Protein AF-A0A0F9AY80-F1 (afdb_monomer)

Structure (mmCIF, N/CA/C/O backbone):
data_AF-A0A0F9AY80-F1
#
_entry.id   AF-A0A0F9AY80-F1
#
loop_
_atom_site.group_PDB
_atom_site.id
_atom_site.type_symbol
_atom_site.label_atom_id
_atom_site.label_alt_id
_atom_site.label_comp_id
_atom_site.label_asym_id
_atom_site.label_entity_id
_atom_site.label_seq_id
_atom_site.pdbx_PDB_ins_code
_atom_site.Cartn_x
_atom_site.Cartn_y
_atom_site.Cartn_z
_atom_site.occupancy
_atom_site.B_iso_or_equiv
_atom_site.auth_seq_id
_atom_site.auth_comp_id
_atom_site.auth_asym_id
_atom_site.auth_atom_id
_atom_site.pdbx_PDB_model_num
ATOM 1 N N . MET A 1 1 ? 23.316 -5.274 -46.723 1.00 61.78 1 MET A N 1
ATOM 2 C CA . MET A 1 1 ? 22.881 -4.553 -45.507 1.00 61.78 1 MET A CA 1
ATOM 3 C C . MET A 1 1 ? 21.842 -5.408 -44.781 1.00 61.78 1 MET A C 1
ATOM 5 O O . MET A 1 1 ? 20.732 -5.497 -45.294 1.00 61.78 1 MET A O 1
ATOM 9 N N . PRO A 1 2 ? 22.156 -6.127 -43.687 1.00 55.88 2 PRO A N 1
ATOM 10 C CA . PRO A 1 2 ? 21.142 -6.922 -43.001 1.00 55.88 2 PRO A CA 1
ATOM 11 C C . PRO A 1 2 ? 20.379 -6.062 -41.979 1.00 55.88 2 PRO A C 1
ATOM 13 O O . PRO A 1 2 ? 20.914 -5.699 -40.939 1.00 55.88 2 PRO A O 1
ATOM 16 N N . ASN A 1 3 ? 19.115 -5.766 -42.289 1.00 78.50 3 ASN A N 1
ATOM 17 C CA . ASN A 1 3 ? 18.072 -5.402 -41.329 1.00 78.50 3 ASN A CA 1
ATOM 18 C C . ASN A 1 3 ? 17.054 -6.547 -41.325 1.00 78.50 3 ASN A C 1
ATOM 20 O O . ASN A 1 3 ? 16.371 -6.716 -42.335 1.00 78.50 3 ASN A O 1
ATOM 24 N N . ARG A 1 4 ? 16.980 -7.354 -40.257 1.00 67.56 4 ARG A N 1
ATOM 25 C CA . ARG A 1 4 ? 15.918 -8.355 -40.048 1.00 67.56 4 ARG A CA 1
ATOM 26 C C . ARG A 1 4 ? 15.699 -8.606 -38.557 1.00 67.56 4 ARG A C 1
ATOM 28 O O . ARG A 1 4 ? 16.497 -9.282 -37.924 1.00 67.56 4 ARG A O 1
ATOM 35 N N . LEU A 1 5 ? 14.585 -8.071 -38.057 1.00 70.62 5 LEU A N 1
ATOM 36 C CA . LEU A 1 5 ? 13.687 -8.742 -37.114 1.00 70.62 5 LEU A CA 1
ATOM 37 C C . LEU A 1 5 ? 14.399 -9.437 -35.945 1.00 70.62 5 LEU A C 1
ATOM 39 O O . LEU A 1 5 ? 14.483 -10.661 -35.893 1.00 70.62 5 LEU A O 1
ATOM 43 N N . GLN A 1 6 ? 14.866 -8.649 -34.978 1.00 67.75 6 GLN A N 1
ATOM 44 C CA . GLN A 1 6 ? 15.022 -9.188 -33.632 1.00 67.75 6 GLN A CA 1
ATOM 45 C C . GLN A 1 6 ? 13.603 -9.454 -33.109 1.00 67.75 6 GLN A C 1
ATOM 47 O O . GLN A 1 6 ? 12.815 -8.505 -33.044 1.00 67.75 6 GLN A O 1
ATOM 52 N 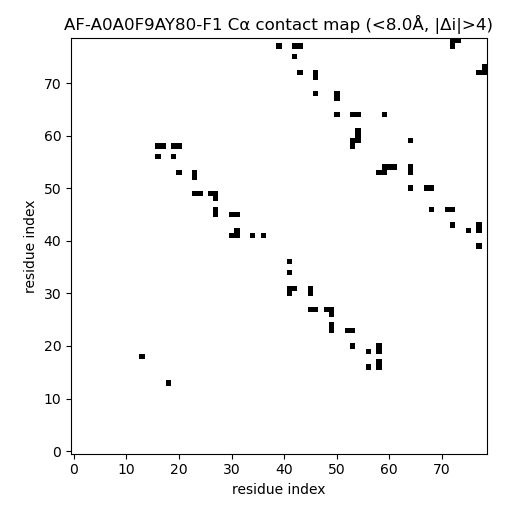N . PRO A 1 7 ? 13.222 -10.704 -32.786 1.00 64.31 7 PRO A N 1
ATOM 53 C CA . PRO A 1 7 ? 11.985 -10.926 -32.060 1.00 64.31 7 PRO A CA 1
ATOM 54 C C . PRO A 1 7 ? 12.120 -10.176 -30.736 1.00 64.31 7 PRO A C 1
ATOM 56 O O . PRO A 1 7 ? 13.119 -10.350 -30.036 1.00 64.31 7 PRO A O 1
ATOM 59 N N . ALA A 1 8 ? 11.154 -9.307 -30.427 1.00 64.31 8 ALA A N 1
ATOM 60 C CA . ALA A 1 8 ? 11.072 -8.660 -29.127 1.00 64.31 8 ALA A CA 1
ATOM 61 C C . ALA A 1 8 ? 11.151 -9.770 -28.077 1.00 64.31 8 ALA A C 1
ATOM 63 O O . ALA A 1 8 ? 10.251 -10.607 -27.984 1.00 64.31 8 ALA A O 1
ATOM 64 N N . LYS A 1 9 ? 12.285 -9.845 -27.372 1.00 60.03 9 LYS A N 1
ATOM 65 C CA . LYS A 1 9 ? 12.472 -10.781 -26.269 1.00 60.03 9 LYS A CA 1
ATOM 66 C C . LYS A 1 9 ? 11.271 -10.547 -25.357 1.00 60.03 9 LYS A C 1
ATOM 68 O O . LYS A 1 9 ? 11.084 -9.393 -24.975 1.00 60.03 9 LYS A O 1
ATOM 73 N N . PRO A 1 10 ? 10.435 -11.559 -25.063 1.00 63.91 10 PRO A N 1
ATOM 74 C CA . PRO A 1 10 ? 9.371 -11.384 -24.097 1.00 63.91 10 PRO A CA 1
ATOM 75 C C . PRO A 1 10 ? 10.080 -10.975 -22.816 1.00 63.91 10 PRO A C 1
ATOM 77 O O . PRO A 1 10 ? 10.801 -11.780 -22.221 1.00 63.91 10 PRO A O 1
ATOM 80 N N . GLU A 1 11 ? 10.003 -9.693 -22.470 1.00 63.88 11 GLU A N 1
ATOM 81 C CA . GLU A 1 11 ? 10.483 -9.229 -21.187 1.00 63.88 11 GLU A CA 1
ATOM 82 C C . GLU A 1 11 ? 9.629 -9.986 -20.193 1.00 63.88 11 GLU A C 1
ATOM 84 O O . GLU A 1 11 ? 8.412 -9.808 -20.137 1.00 63.88 11 GLU A O 1
ATOM 89 N N . ALA A 1 12 ? 10.246 -10.967 -19.537 1.00 62.25 12 ALA A N 1
ATOM 90 C CA . ALA A 1 12 ? 9.559 -11.799 -18.583 1.00 62.25 12 ALA A CA 1
ATOM 91 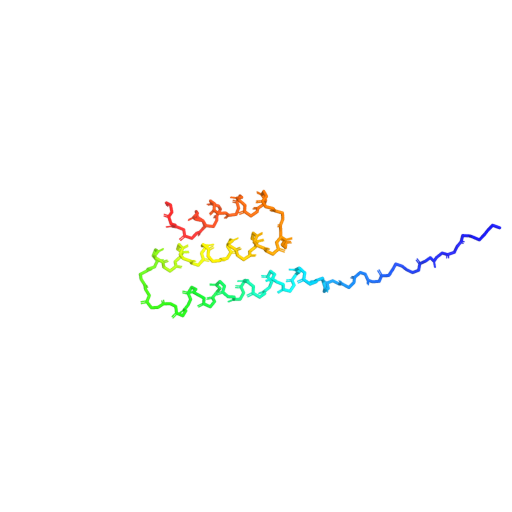C C . ALA A 1 12 ? 8.927 -10.843 -17.571 1.00 62.25 12 ALA A C 1
ATOM 93 O O . ALA A 1 12 ? 9.634 -10.206 -16.793 1.00 62.25 12 ALA A O 1
ATOM 94 N N . LEU A 1 13 ? 7.595 -10.735 -17.600 1.00 59.12 13 LEU A N 1
ATOM 95 C CA . LEU A 1 13 ? 6.809 -9.859 -16.721 1.00 59.12 13 LEU A CA 1
ATOM 96 C C . LEU A 1 13 ? 7.091 -10.148 -15.230 1.00 59.12 13 LEU A C 1
ATOM 98 O O . LEU A 1 13 ? 6.777 -9.364 -14.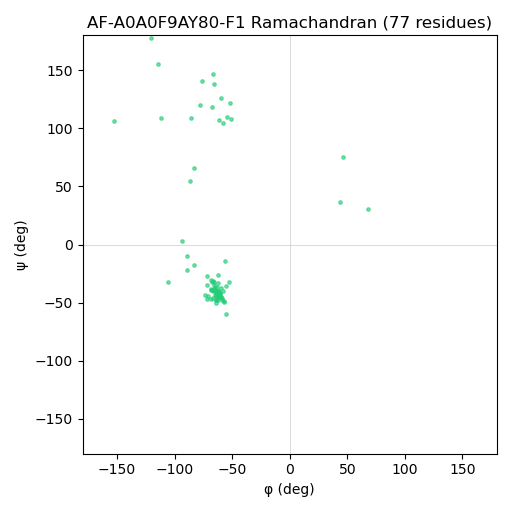340 1.00 59.12 13 LEU A O 1
ATOM 102 N N . PHE A 1 14 ? 7.738 -11.281 -14.966 1.00 61.06 14 PHE A N 1
ATOM 103 C CA . PHE A 1 14 ? 8.238 -11.751 -13.691 1.00 61.06 14 PHE A CA 1
ATOM 104 C C . PHE A 1 14 ? 9.619 -11.163 -13.348 1.00 61.06 14 PHE A C 1
ATOM 106 O O . PHE A 1 14 ? 10.625 -11.866 -13.250 1.00 61.06 14 PHE A O 1
ATOM 113 N N . ASN A 1 15 ? 9.681 -9.847 -13.140 1.00 76.06 15 ASN A N 1
ATOM 114 C CA . ASN A 1 15 ? 10.859 -9.230 -12.530 1.00 76.06 15 ASN A CA 1
ATOM 115 C C . ASN A 1 15 ? 10.857 -9.504 -11.014 1.00 76.06 15 ASN A C 1
ATOM 117 O O . ASN A 1 15 ? 9.815 -9.420 -10.362 1.00 76.06 15 ASN A O 1
ATOM 121 N N . ARG A 1 16 ? 12.028 -9.771 -10.420 1.00 79.50 16 ARG A N 1
ATOM 122 C CA . ARG A 1 16 ? 12.199 -10.041 -8.976 1.00 79.50 16 ARG A CA 1
ATOM 123 C C . ARG A 1 16 ? 11.572 -8.953 -8.097 1.00 79.50 16 ARG A C 1
ATOM 125 O O . ARG A 1 16 ? 11.055 -9.250 -7.028 1.00 79.50 16 ARG A O 1
ATOM 132 N N . LYS A 1 17 ? 11.567 -7.706 -8.575 1.00 83.62 17 LYS A N 1
ATOM 133 C CA . LYS A 1 17 ? 10.916 -6.570 -7.907 1.00 83.62 17 LYS A CA 1
ATOM 134 C C . LYS A 1 17 ? 9.396 -6.733 -7.802 1.00 83.62 17 LYS A C 1
ATOM 136 O O . LYS A 1 17 ? 8.842 -6.481 -6.741 1.00 83.62 17 LYS A O 1
ATOM 141 N N . HIS A 1 18 ? 8.728 -7.213 -8.853 1.00 84.25 18 HIS A N 1
ATOM 142 C CA . HIS A 1 18 ? 7.280 -7.451 -8.821 1.00 84.25 18 HIS A CA 1
ATOM 143 C C . HIS A 1 18 ? 6.905 -8.546 -7.822 1.00 84.25 18 HIS A C 1
ATOM 145 O O . HIS A 1 18 ? 5.905 -8.411 -7.126 1.00 84.25 18 HIS A O 1
ATOM 151 N N . LEU A 1 19 ? 7.736 -9.585 -7.696 1.00 87.81 19 LEU A N 1
ATOM 152 C CA . LEU A 1 19 ? 7.560 -10.625 -6.679 1.00 87.81 19 LEU A CA 1
ATOM 153 C C . LEU A 1 19 ? 7.657 -10.079 -5.252 1.00 87.81 19 LEU A C 1
ATOM 155 O O . LEU A 1 19 ? 6.876 -10.485 -4.397 1.00 87.81 19 LEU A O 1
ATOM 159 N N . ILE A 1 20 ? 8.587 -9.154 -5.003 1.00 90.56 20 ILE A N 1
ATOM 160 C CA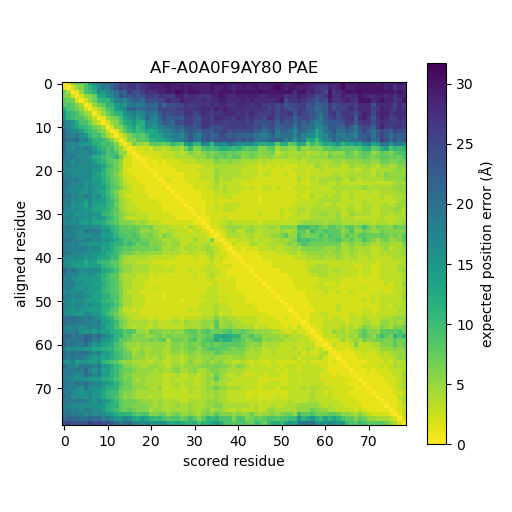 . ILE A 1 20 ? 8.722 -8.495 -3.699 1.00 90.56 20 ILE A CA 1
ATOM 161 C C . ILE A 1 20 ? 7.456 -7.698 -3.377 1.00 90.56 20 ILE A C 1
ATOM 163 O O . ILE A 1 20 ? 6.902 -7.871 -2.300 1.00 90.56 20 ILE A O 1
ATOM 167 N N . VAL A 1 21 ? 6.958 -6.894 -4.324 1.00 90.12 21 VAL A N 1
ATOM 168 C CA . VAL A 1 21 ? 5.729 -6.102 -4.129 1.00 90.12 21 VAL A CA 1
ATOM 169 C C . VAL A 1 21 ? 4.514 -7.001 -3.877 1.00 90.12 21 VAL A C 1
ATOM 171 O O . VAL A 1 21 ? 3.702 -6.706 -3.008 1.00 90.12 21 VAL A O 1
ATOM 174 N N . LEU A 1 22 ? 4.392 -8.116 -4.602 1.00 91.50 22 LEU A N 1
ATOM 175 C CA . LEU A 1 22 ? 3.316 -9.094 -4.399 1.00 91.50 22 LEU A CA 1
ATOM 176 C C . LEU A 1 22 ? 3.387 -9.762 -3.021 1.00 91.50 22 LEU A C 1
ATOM 178 O O . LEU A 1 22 ? 2.366 -9.894 -2.349 1.00 91.50 22 LEU A O 1
ATOM 182 N N . GLY A 1 23 ? 4.586 -10.171 -2.599 1.00 93.44 23 GLY A N 1
ATOM 183 C CA . GLY A 1 23 ? 4.804 -10.750 -1.275 1.00 93.44 23 GLY A CA 1
ATOM 184 C C . GLY A 1 23 ? 4.504 -9.758 -0.152 1.00 93.44 23 GLY A C 1
ATOM 185 O O . GLY A 1 23 ? 3.871 -10.124 0.834 1.00 93.44 23 GLY A O 1
ATOM 186 N N . ASP A 1 24 ? 4.892 -8.498 -0.331 1.00 93.50 24 ASP A N 1
ATOM 187 C CA . ASP A 1 24 ? 4.638 -7.422 0.625 1.00 93.50 24 ASP A CA 1
ATOM 188 C C . ASP A 1 24 ? 3.147 -7.056 0.711 1.00 93.50 24 ASP A C 1
ATOM 190 O O . ASP A 1 24 ? 2.599 -6.892 1.797 1.00 93.50 24 ASP A O 1
ATOM 194 N N . MET A 1 25 ? 2.436 -7.050 -0.421 1.00 92.50 25 MET A N 1
ATOM 195 C CA . MET A 1 25 ? 0.980 -6.868 -0.447 1.00 92.50 25 MET A CA 1
ATOM 196 C C . MET A 1 25 ? 0.241 -7.998 0.287 1.00 92.50 25 MET A C 1
ATOM 198 O O . MET A 1 25 ? -0.721 -7.740 1.014 1.00 92.50 25 MET A O 1
ATOM 202 N N . LEU A 1 26 ? 0.700 -9.246 0.139 1.00 95.19 26 LEU A N 1
ATOM 203 C CA . LEU A 1 26 ? 0.176 -10.377 0.910 1.00 95.19 26 LEU A CA 1
ATOM 204 C C . LEU A 1 26 ? 0.477 -10.236 2.404 1.00 95.19 26 LEU A C 1
ATOM 206 O O . LEU A 1 26 ? -0.409 -10.482 3.222 1.00 95.19 26 LEU A O 1
ATOM 210 N N . LEU A 1 27 ? 1.696 -9.826 2.764 1.00 93.81 27 LEU A N 1
ATOM 211 C CA . LEU A 1 27 ? 2.084 -9.595 4.154 1.00 93.81 27 LEU A CA 1
ATOM 212 C C . LEU A 1 27 ? 1.228 -8.497 4.794 1.00 93.81 27 LEU A C 1
ATOM 214 O O . LEU A 1 27 ? 0.733 -8.692 5.899 1.00 93.81 27 LEU A O 1
ATOM 218 N N . PHE A 1 28 ? 0.996 -7.390 4.088 1.00 93.19 28 PHE A N 1
ATOM 219 C CA . PHE A 1 28 ? 0.136 -6.296 4.536 1.00 93.19 28 PHE A CA 1
ATOM 220 C C . PHE A 1 28 ? -1.298 -6.769 4.814 1.00 93.19 28 PHE A C 1
ATOM 222 O O . PHE A 1 28 ? -1.841 -6.509 5.886 1.00 93.19 28 PHE A O 1
ATOM 229 N N . ALA A 1 29 ? -1.898 -7.530 3.892 1.00 92.94 29 ALA A N 1
ATOM 230 C CA . ALA A 1 29 ? -3.242 -8.082 4.076 1.00 92.94 29 ALA A CA 1
ATOM 231 C C . ALA A 1 29 ? -3.315 -9.084 5.242 1.00 92.94 29 ALA A C 1
ATOM 233 O O . ALA A 1 29 ? -4.258 -9.054 6.039 1.00 92.94 29 ALA A O 1
ATOM 234 N N . LEU A 1 30 ? -2.303 -9.949 5.376 1.00 94.31 30 LEU A N 1
ATOM 235 C CA . LEU A 1 30 ? -2.184 -10.851 6.520 1.00 94.31 30 LEU A CA 1
ATOM 236 C C . LEU A 1 30 ? -2.120 -10.057 7.818 1.00 94.31 30 LEU A C 1
ATOM 238 O O . LEU A 1 30 ? -2.844 -10.370 8.752 1.00 94.31 30 LEU A O 1
ATOM 242 N N . MET A 1 31 ? -1.314 -9.005 7.863 1.00 92.81 31 MET A N 1
ATOM 243 C CA . MET A 1 31 ? -1.113 -8.198 9.056 1.00 92.81 31 MET A CA 1
ATOM 244 C C . MET A 1 31 ? -2.382 -7.454 9.483 1.00 92.81 31 MET A C 1
ATOM 246 O O . MET A 1 31 ? -2.694 -7.449 10.670 1.00 92.81 31 MET A O 1
ATOM 250 N N . LEU A 1 32 ? -3.168 -6.944 8.530 1.00 90.38 32 LEU A N 1
ATOM 251 C CA . LEU A 1 32 ? -4.482 -6.353 8.803 1.00 90.38 32 LEU A CA 1
ATOM 252 C C . LEU A 1 32 ? -5.494 -7.351 9.393 1.00 90.38 32 LEU A C 1
ATOM 254 O O . LEU A 1 32 ? -6.409 -6.936 10.097 1.00 90.38 32 LEU A O 1
ATOM 258 N N . THR A 1 33 ? -5.343 -8.651 9.117 1.00 90.06 33 THR A N 1
ATOM 259 C CA . THR A 1 33 ? -6.338 -9.673 9.496 1.00 90.06 33 THR A CA 1
ATOM 260 C C . THR A 1 33 ? -5.901 -10.538 10.686 1.00 90.06 33 THR A C 1
ATOM 262 O O . THR A 1 33 ? -6.740 -10.993 11.458 1.00 90.06 33 THR A O 1
ATOM 265 N N . PHE A 1 34 ? -4.598 -10.795 10.842 1.00 91.25 34 PHE A N 1
ATOM 266 C CA . PHE A 1 34 ? -4.046 -11.691 11.867 1.00 91.25 34 PHE A CA 1
ATOM 267 C C . PHE A 1 34 ? -3.723 -10.995 13.191 1.00 91.25 34 PHE A C 1
ATOM 269 O O . PHE A 1 34 ? -3.602 -11.686 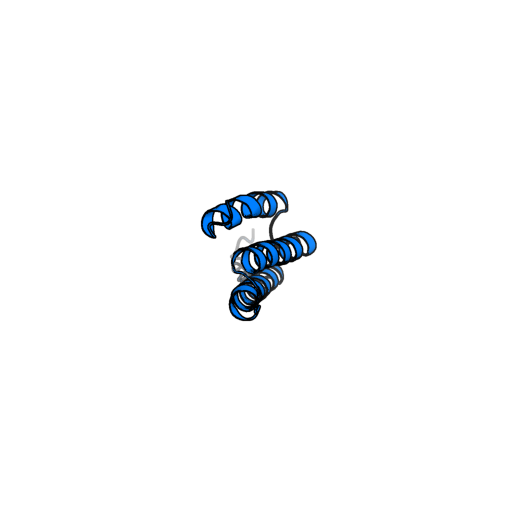14.202 1.00 91.25 34 PHE A O 1
ATOM 276 N N . LEU A 1 35 ? -3.527 -9.672 13.211 1.00 86.69 35 LEU A N 1
ATOM 277 C CA . LEU A 1 35 ? -3.123 -8.967 14.429 1.00 86.69 35 LEU A CA 1
ATOM 278 C C . LEU A 1 35 ? -4.310 -8.762 15.392 1.00 86.69 35 LEU A C 1
ATOM 280 O O . LEU A 1 35 ? -5.249 -8.047 15.046 1.00 86.69 35 LEU A O 1
ATOM 284 N N . PRO A 1 36 ? -4.259 -9.290 16.631 1.00 89.44 36 PRO A N 1
ATOM 285 C CA . PRO A 1 36 ? -5.306 -9.106 17.635 1.00 89.44 36 PRO A CA 1
ATOM 286 C C . PRO A 1 36 ? -5.089 -7.807 18.435 1.00 89.44 36 PRO A C 1
ATOM 288 O O . PRO A 1 36 ? -4.982 -7.830 19.661 1.00 89.44 36 PRO A O 1
ATOM 291 N N . PHE A 1 37 ? -4.977 -6.671 17.746 1.00 90.00 37 PHE A N 1
ATOM 292 C CA . PHE A 1 37 ? -4.824 -5.353 18.372 1.00 90.00 37 PHE A CA 1
ATOM 293 C C . PHE A 1 37 ? -5.959 -4.409 17.966 1.00 90.00 37 PHE A C 1
ATOM 295 O O . PHE A 1 37 ? -6.841 -4.755 17.185 1.00 90.00 37 PHE A O 1
ATOM 302 N N . GLU A 1 38 ? -5.944 -3.202 18.524 1.00 89.38 38 GLU A N 1
ATOM 303 C CA . GLU A 1 38 ? -6.899 -2.151 18.181 1.00 89.38 38 GLU A CA 1
ATOM 304 C C . GLU A 1 38 ? -6.705 -1.672 16.730 1.00 89.38 38 GLU A C 1
ATOM 306 O O . GLU A 1 38 ? -5.588 -1.667 16.208 1.00 89.38 38 GLU A O 1
ATOM 311 N N . SER A 1 39 ? -7.802 -1.289 16.070 1.00 87.56 39 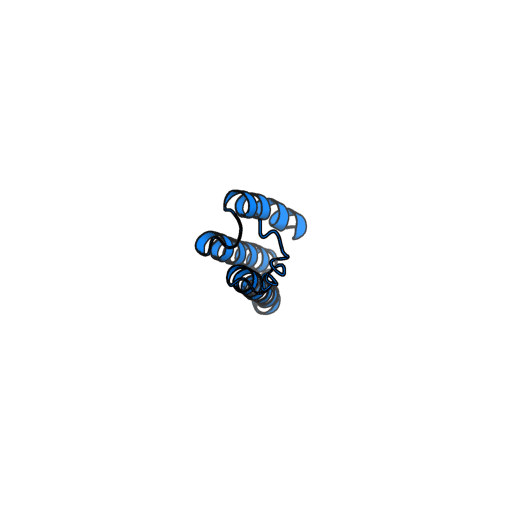SER A N 1
ATOM 312 C CA . SER A 1 39 ? -7.837 -1.035 14.623 1.00 87.56 39 SER A CA 1
ATOM 313 C C . SER A 1 39 ? -6.841 0.036 14.174 1.00 87.56 39 SER A C 1
ATOM 315 O O . SER A 1 39 ? -6.191 -0.137 13.139 1.00 87.56 39 SER A O 1
ATOM 317 N N . ASN A 1 40 ? -6.666 1.119 14.941 1.00 88.38 40 ASN A N 1
ATOM 318 C CA . ASN A 1 40 ? -5.683 2.151 14.601 1.00 88.38 40 ASN A CA 1
ATOM 319 C C . ASN A 1 40 ? -4.246 1.628 14.705 1.00 88.38 40 ASN A C 1
ATOM 321 O O . ASN A 1 40 ? -3.428 1.907 13.826 1.00 88.38 40 ASN A O 1
ATOM 325 N N . ILE A 1 41 ? -3.939 0.824 15.729 1.00 90.75 41 ILE A N 1
ATOM 326 C CA . ILE A 1 41 ? -2.607 0.221 15.902 1.00 90.75 41 ILE A CA 1
ATOM 327 C C . ILE A 1 41 ? -2.297 -0.747 14.758 1.00 90.75 41 ILE A C 1
ATOM 329 O O . ILE A 1 41 ? -1.221 -0.664 14.165 1.00 90.75 41 ILE A O 1
ATOM 333 N N . VAL A 1 42 ? -3.230 -1.646 14.423 1.00 93.25 42 VAL A N 1
ATOM 334 C CA . VAL A 1 42 ? -3.045 -2.616 13.329 1.00 93.25 42 VAL A CA 1
ATOM 335 C C . VAL A 1 42 ? -2.807 -1.895 12.008 1.00 93.25 42 VAL A C 1
ATOM 337 O O . VAL A 1 42 ? -1.876 -2.237 11.278 1.00 93.25 42 VAL A O 1
ATOM 340 N N . THR A 1 43 ? -3.603 -0.867 11.724 1.00 91.38 43 THR A N 1
ATOM 341 C CA . THR A 1 43 ? -3.501 -0.093 10.486 1.00 91.38 43 THR A CA 1
ATOM 342 C C . THR A 1 43 ? -2.167 0.644 10.400 1.00 91.38 43 THR A C 1
ATOM 344 O O . THR A 1 43 ? -1.442 0.491 9.416 1.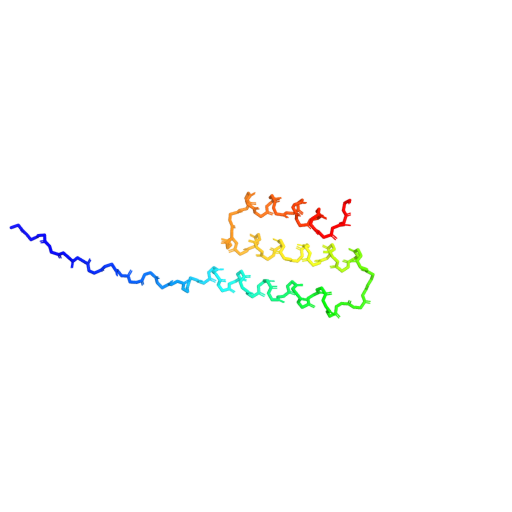00 91.38 43 THR A O 1
ATOM 347 N N . GLY A 1 44 ? -1.790 1.380 11.450 1.00 92.06 44 GLY A N 1
ATOM 348 C CA . GLY A 1 44 ? -0.526 2.115 11.491 1.00 92.06 44 GLY A CA 1
ATOM 349 C C . GLY A 1 44 ? 0.694 1.201 11.367 1.00 92.06 44 GLY A C 1
ATOM 350 O O . GLY A 1 44 ? 1.599 1.480 10.579 1.00 92.06 44 GLY A O 1
ATOM 351 N N . LEU A 1 45 ? 0.704 0.074 12.087 1.00 92.94 45 LEU A N 1
ATOM 352 C CA . LEU A 1 45 ? 1.807 -0.886 12.031 1.00 92.94 45 LEU A CA 1
ATOM 353 C C . LEU A 1 45 ? 1.885 -1.575 10.661 1.00 92.94 45 LEU A C 1
ATOM 355 O O . LEU A 1 45 ? 2.981 -1.764 10.138 1.00 92.94 45 LEU A O 1
ATOM 359 N N . SER A 1 46 ? 0.741 -1.907 10.056 1.00 93.50 46 SER A N 1
ATOM 360 C CA . SER A 1 46 ? 0.704 -2.524 8.724 1.00 93.50 46 SER A CA 1
ATOM 361 C C . SER A 1 46 ? 1.270 -1.578 7.665 1.00 93.50 46 SER A C 1
ATOM 363 O O . SER A 1 46 ? 2.112 -1.992 6.869 1.00 93.50 46 SER A O 1
ATOM 365 N N . ILE A 1 47 ? 0.889 -0.292 7.690 1.00 92.56 47 ILE A N 1
ATOM 366 C CA . ILE A 1 47 ? 1.459 0.727 6.789 1.00 92.56 47 ILE A CA 1
ATOM 367 C C . ILE A 1 47 ? 2.969 0.859 7.025 1.00 92.56 47 ILE A C 1
ATOM 369 O O . ILE A 1 47 ? 3.734 0.884 6.063 1.00 92.56 47 ILE A O 1
ATOM 373 N N . LEU A 1 48 ? 3.413 0.916 8.286 1.00 93.62 48 LEU A N 1
ATOM 374 C CA . LEU A 1 48 ? 4.832 1.035 8.635 1.00 93.62 48 LEU A CA 1
ATOM 375 C C . LEU A 1 48 ? 5.660 -0.107 8.028 1.00 93.62 48 LEU A C 1
ATOM 377 O O . LEU A 1 48 ? 6.682 0.150 7.394 1.00 93.62 48 LEU A O 1
ATOM 381 N N . VAL A 1 49 ? 5.218 -1.354 8.207 1.00 94.06 49 VAL A N 1
ATOM 382 C CA . VAL A 1 49 ? 5.927 -2.543 7.708 1.00 94.06 49 VAL A CA 1
ATOM 383 C C . VAL A 1 49 ? 5.939 -2.580 6.180 1.00 94.06 49 VAL A C 1
ATOM 385 O O . VAL A 1 49 ? 7.005 -2.768 5.594 1.00 94.06 49 VAL A O 1
ATOM 388 N N . PHE A 1 50 ? 4.796 -2.322 5.542 1.00 93.88 50 PHE A N 1
ATOM 389 C CA . PHE A 1 50 ? 4.667 -2.266 4.082 1.00 93.88 50 PHE A CA 1
ATOM 390 C C . PHE A 1 50 ? 5.625 -1.235 3.463 1.00 93.88 50 PHE A C 1
ATOM 392 O O . PHE A 1 50 ? 6.417 -1.521 2.565 1.00 93.88 50 PHE A O 1
ATOM 399 N N . ILE A 1 51 ? 5.646 -0.019 4.013 1.00 93.88 51 ILE A N 1
ATOM 400 C CA . ILE A 1 51 ? 6.528 1.046 3.526 1.00 93.88 51 ILE A CA 1
ATOM 401 C C . ILE A 1 51 ? 7.999 0.726 3.816 1.00 93.88 51 ILE A C 1
ATOM 403 O O . ILE A 1 51 ? 8.848 0.978 2.961 1.00 93.88 51 ILE A O 1
ATOM 407 N N . ALA A 1 52 ? 8.317 0.139 4.974 1.00 93.75 52 ALA A N 1
ATOM 408 C CA . ALA A 1 52 ? 9.682 -0.265 5.311 1.00 93.75 52 ALA A CA 1
ATOM 409 C C . ALA A 1 52 ? 10.244 -1.301 4.322 1.00 93.75 52 ALA A C 1
ATOM 411 O O . ALA A 1 52 ? 11.392 -1.177 3.889 1.00 93.75 52 ALA A O 1
ATOM 412 N N . ILE A 1 53 ? 9.439 -2.288 3.919 1.00 93.44 53 ILE A N 1
ATOM 413 C CA . ILE A 1 53 ? 9.842 -3.320 2.955 1.00 93.44 53 ILE A CA 1
ATOM 414 C C . ILE A 1 53 ? 10.025 -2.718 1.561 1.00 93.44 53 ILE A C 1
ATOM 416 O O . ILE A 1 53 ? 11.059 -2.949 0.923 1.00 93.44 53 ILE A O 1
ATOM 420 N N . LEU A 1 54 ? 9.077 -1.902 1.094 1.00 91.69 54 LEU A N 1
ATOM 421 C CA . LEU A 1 54 ? 9.189 -1.209 -0.193 1.00 91.69 54 LEU A CA 1
ATOM 422 C C . LEU A 1 54 ? 10.412 -0.287 -0.260 1.00 91.69 54 LEU A C 1
ATOM 424 O O . LEU A 1 54 ? 11.060 -0.211 -1.306 1.00 91.69 54 LEU A O 1
ATOM 428 N N . TRP A 1 55 ? 10.740 0.388 0.846 1.00 91.62 55 TRP A N 1
ATOM 429 C CA . TRP A 1 55 ? 11.888 1.287 0.921 1.00 91.62 55 TRP A CA 1
ATOM 430 C C . TRP A 1 55 ? 13.213 0.519 0.915 1.00 91.62 55 TRP A C 1
ATOM 432 O O . TRP A 1 55 ? 14.095 0.846 0.125 1.00 91.62 55 TRP A O 1
ATOM 442 N N . LEU A 1 56 ? 13.338 -0.539 1.725 1.00 89.88 56 LEU A N 1
ATOM 443 C CA . LEU A 1 56 ? 14.567 -1.336 1.820 1.00 89.88 56 LEU A CA 1
ATOM 444 C C . LEU A 1 56 ? 14.872 -2.117 0.532 1.00 89.88 56 LEU A C 1
ATOM 446 O O . LEU A 1 56 ? 16.031 -2.361 0.205 1.00 89.88 56 LEU A O 1
ATOM 450 N N . THR A 1 57 ? 13.836 -2.541 -0.190 1.00 89.94 57 THR A N 1
ATOM 451 C CA . THR A 1 57 ? 13.993 -3.368 -1.396 1.00 89.94 57 THR A CA 1
ATOM 452 C C . THR A 1 57 ? 14.140 -2.563 -2.685 1.00 89.94 57 THR A C 1
ATOM 454 O O . THR A 1 57 ? 14.441 -3.154 -3.726 1.00 89.94 57 THR A O 1
ATOM 457 N N . GLU A 1 58 ? 13.906 -1.244 -2.638 1.00 87.38 58 GLU A N 1
ATOM 458 C CA . GLU A 1 58 ? 13.870 -0.347 -3.805 1.00 87.38 58 GLU A CA 1
ATOM 459 C C . GLU A 1 58 ? 13.088 -0.956 -4.991 1.00 87.38 58 GLU A C 1
ATOM 461 O O . GLU A 1 58 ? 13.449 -0.845 -6.178 1.00 87.38 58 GLU A O 1
ATOM 466 N N . ALA A 1 59 ? 12.013 -1.680 -4.654 1.00 82.50 59 ALA A N 1
ATOM 467 C CA . ALA A 1 59 ? 11.113 -2.288 -5.624 1.00 82.50 59 ALA A CA 1
ATOM 468 C C . ALA A 1 59 ? 10.271 -1.208 -6.318 1.00 82.50 59 ALA A C 1
ATOM 470 O O . ALA A 1 59 ? 10.026 -1.294 -7.522 1.00 82.50 59 ALA A O 1
ATOM 471 N N . LEU A 1 60 ? 9.921 -0.161 -5.565 1.00 83.00 60 LEU A N 1
ATOM 472 C CA . LEU A 1 60 ? 9.409 1.119 -6.043 1.00 8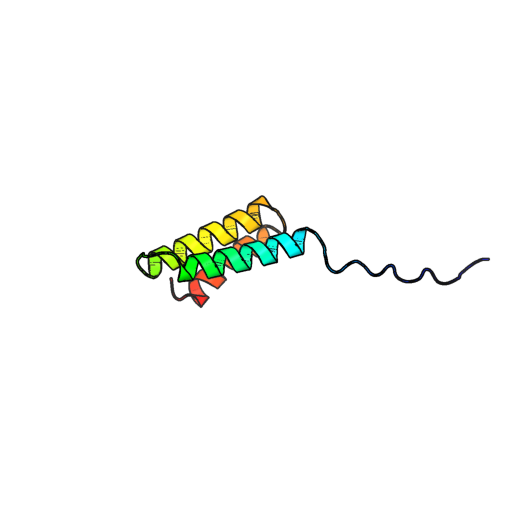3.00 60 LEU A CA 1
ATOM 473 C C . LEU A 1 60 ? 10.422 2.226 -5.717 1.00 83.00 60 LEU A C 1
ATOM 475 O O . LEU A 1 60 ? 11.222 2.102 -4.793 1.00 83.00 60 LEU A O 1
ATOM 479 N N . HIS A 1 61 ? 10.390 3.321 -6.475 1.00 87.94 61 HIS A N 1
ATOM 480 C CA . HIS A 1 61 ? 11.251 4.473 -6.210 1.00 87.94 61 HIS A CA 1
ATOM 481 C C . HIS A 1 61 ? 10.882 5.124 -4.868 1.00 87.94 61 HIS A C 1
ATOM 483 O O . HIS A 1 61 ? 9.702 5.334 -4.591 1.00 87.94 61 HIS A O 1
ATOM 489 N N . VAL A 1 62 ? 11.880 5.511 -4.071 1.00 88.88 62 VAL A N 1
ATOM 490 C CA . VAL A 1 62 ? 11.700 6.054 -2.709 1.00 88.88 62 VAL A CA 1
ATOM 491 C C . VAL A 1 62 ? 10.759 7.263 -2.656 1.00 88.88 62 VAL A C 1
ATOM 493 O O . VAL A 1 62 ? 9.968 7.411 -1.730 1.00 88.88 62 VAL A O 1
ATOM 496 N N . SER A 1 63 ? 10.777 8.126 -3.673 1.00 93.06 63 SER A N 1
ATOM 497 C CA . SER A 1 63 ? 9.841 9.260 -3.725 1.00 93.06 63 SER A CA 1
ATOM 498 C C . SER A 1 63 ? 8.384 8.818 -3.897 1.00 93.06 63 SER A C 1
ATOM 500 O O . SER A 1 63 ? 7.480 9.479 -3.399 1.00 93.06 63 SER A O 1
ATOM 502 N N . ILE A 1 64 ? 8.148 7.699 -4.588 1.00 91.31 64 ILE A N 1
ATOM 503 C CA . ILE A 1 64 ? 6.806 7.144 -4.793 1.00 91.31 64 ILE A CA 1
ATOM 504 C C . ILE A 1 64 ? 6.316 6.509 -3.489 1.00 91.31 64 ILE A C 1
ATOM 506 O O . ILE A 1 64 ? 5.178 6.739 -3.089 1.00 91.31 64 ILE A O 1
ATOM 510 N N . THR A 1 65 ? 7.174 5.756 -2.793 1.00 91.94 65 THR A N 1
ATOM 511 C CA . THR A 1 65 ? 6.815 5.137 -1.508 1.00 91.94 65 THR A CA 1
ATOM 512 C C . THR A 1 65 ? 6.555 6.188 -0.425 1.00 91.94 65 THR A C 1
ATOM 514 O O . THR A 1 65 ? 5.621 6.025 0.353 1.00 91.94 65 THR A O 1
ATOM 517 N N . ALA A 1 66 ? 7.281 7.312 -0.428 1.00 91.44 66 ALA A N 1
ATOM 518 C CA . ALA A 1 66 ? 7.034 8.436 0.480 1.00 91.44 66 ALA A CA 1
ATOM 519 C C . ALA A 1 66 ? 5.653 9.091 0.278 1.00 91.44 66 ALA A C 1
ATOM 521 O O . ALA A 1 66 ? 5.008 9.473 1.252 1.00 91.44 66 ALA A O 1
ATOM 522 N N . LEU A 1 67 ? 5.172 9.182 -0.968 1.00 93.44 67 LEU A N 1
ATOM 523 C CA . LEU A 1 67 ? 3.815 9.658 -1.272 1.00 93.44 67 LEU A CA 1
ATOM 524 C C . LEU A 1 67 ? 2.739 8.644 -0.869 1.00 93.44 67 LEU A C 1
ATOM 526 O O . LEU A 1 67 ? 1.616 9.027 -0.556 1.00 93.44 67 LEU A O 1
ATOM 530 N N . LEU A 1 68 ? 3.076 7.357 -0.850 1.00 90.44 68 LEU A N 1
ATOM 531 C CA . LEU A 1 68 ? 2.144 6.292 -0.502 1.00 90.44 68 LEU A CA 1
ATOM 532 C C . LEU A 1 68 ? 1.745 6.325 0.983 1.00 90.44 68 LEU A C 1
ATOM 534 O O . LEU A 1 68 ? 0.614 5.979 1.304 1.00 90.44 68 LEU A O 1
ATOM 538 N N . VAL A 1 69 ? 2.632 6.789 1.873 1.00 91.50 69 VAL A N 1
ATOM 539 C CA . VAL A 1 69 ? 2.371 6.914 3.322 1.00 91.50 69 VAL A CA 1
ATOM 540 C C . VAL A 1 69 ? 1.114 7.753 3.620 1.00 91.50 69 VAL A C 1
ATOM 542 O O . VAL A 1 69 ? 0.180 7.205 4.209 1.00 91.50 69 VAL A O 1
ATOM 545 N N . PRO A 1 70 ? 1.023 9.042 3.220 1.00 91.19 70 PRO A N 1
ATOM 546 C CA . PRO A 1 70 ? -0.172 9.846 3.473 1.00 91.19 70 PRO A CA 1
ATOM 547 C C . PRO A 1 70 ? -1.399 9.337 2.705 1.00 91.19 70 PRO A C 1
ATOM 549 O O . PRO A 1 70 ? -2.511 9.432 3.214 1.00 91.19 70 PRO A O 1
ATOM 552 N N . ILE A 1 71 ? -1.217 8.759 1.511 1.00 93.12 71 ILE A N 1
ATOM 553 C CA . ILE A 1 71 ? -2.327 8.199 0.724 1.00 93.12 71 ILE A CA 1
ATOM 554 C C . ILE A 1 71 ? -2.973 7.023 1.465 1.00 93.12 71 ILE A C 1
ATOM 556 O O . ILE A 1 71 ? -4.194 6.987 1.603 1.00 93.12 71 ILE A O 1
ATOM 560 N N . LEU A 1 72 ? -2.168 6.083 1.968 1.00 89.94 72 LEU A N 1
ATOM 561 C CA . LEU A 1 72 ? -2.656 4.940 2.741 1.00 89.94 72 LEU A CA 1
ATOM 562 C C . LEU A 1 72 ? -3.278 5.381 4.067 1.00 89.94 72 LEU A C 1
ATOM 564 O O . LEU A 1 72 ? -4.317 4.850 4.446 1.00 89.94 72 LEU A O 1
ATOM 568 N N . ALA A 1 73 ? -2.689 6.373 4.740 1.00 90.12 73 ALA A N 1
ATOM 569 C CA . ALA A 1 73 ? -3.230 6.899 5.990 1.00 90.12 73 ALA A CA 1
ATOM 570 C C . ALA A 1 73 ? -4.645 7.481 5.814 1.00 90.12 73 ALA A C 1
ATOM 572 O O . ALA A 1 73 ? -5.529 7.191 6.618 1.00 90.12 73 ALA A O 1
ATOM 573 N N . VAL A 1 74 ? -4.884 8.237 4.735 1.00 92.12 74 VAL A N 1
ATOM 574 C CA . VAL A 1 74 ? -6.218 8.769 4.407 1.00 92.12 74 VAL A CA 1
ATOM 575 C C . VAL A 1 74 ? -7.161 7.659 3.939 1.00 92.12 74 VAL A C 1
ATOM 577 O O . VAL A 1 74 ? -8.303 7.600 4.384 1.00 92.12 74 VAL A O 1
ATOM 580 N N . ALA A 1 75 ? -6.698 6.753 3.071 1.00 89.00 75 ALA A N 1
ATOM 581 C CA . ALA A 1 75 ? -7.524 5.665 2.539 1.00 89.00 75 ALA A CA 1
ATOM 582 C C . ALA A 1 75 ? -8.020 4.698 3.626 1.00 89.00 75 ALA A C 1
ATOM 584 O O . ALA A 1 75 ? -9.117 4.155 3.512 1.00 89.00 75 ALA A O 1
ATOM 585 N N . LEU A 1 76 ? -7.216 4.490 4.669 1.00 86.31 76 LEU A N 1
ATOM 586 C CA . LEU A 1 76 ? -7.531 3.605 5.788 1.00 86.31 76 LEU A CA 1
ATOM 587 C C . LEU A 1 76 ? -8.181 4.344 6.972 1.00 86.31 76 LEU A C 1
ATOM 589 O O . LEU A 1 76 ? -8.463 3.716 7.987 1.00 86.31 76 LEU A O 1
ATOM 593 N N . GLY A 1 77 ? -8.441 5.651 6.848 1.00 84.25 77 GLY A N 1
ATOM 594 C CA . GLY A 1 77 ? -9.145 6.437 7.867 1.00 84.25 77 GLY A CA 1
ATOM 595 C C . GLY A 1 77 ? -8.361 6.635 9.168 1.00 84.25 77 GLY A C 1
ATOM 596 O O . GLY A 1 77 ? -8.966 6.722 10.230 1.00 84.25 77 GLY A O 1
ATOM 597 N N . VAL A 1 78 ? -7.026 6.673 9.091 1.00 78.12 78 VAL A N 1
ATOM 598 C CA . VAL A 1 78 ? -6.132 6.913 10.245 1.00 78.12 78 VAL A CA 1
ATOM 599 C C . VAL A 1 78 ? -5.982 8.412 10.547 1.00 78.12 7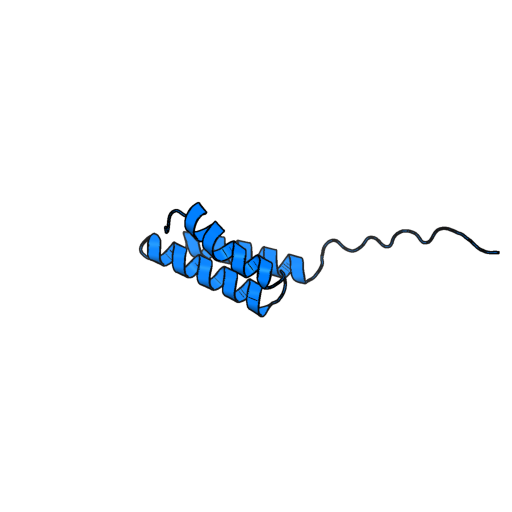8 VAL A C 1
ATOM 601 O O . VAL A 1 78 ? -5.532 8.778 11.631 1.00 78.12 78 VAL A O 1
ATOM 604 N N . PHE A 1 79 ? -6.325 9.271 9.582 1.00 68.38 79 PHE A N 1
ATOM 605 C CA . PHE A 1 79 ? -6.211 10.732 9.653 1.00 68.38 79 PHE A CA 1
ATOM 606 C C . PHE A 1 79 ? -7.547 11.418 9.947 1.00 68.38 79 PHE A C 1
ATOM 608 O O . PHE A 1 79 ? -8.585 10.909 9.467 1.00 68.38 79 PHE A O 1
#

Nearest PDB structures (foldseek):
  6ol1-assembly1_B  TM=9.796E-01  e=3.899E-04  Vibrio cholerae O1 biovar El Tor str. N16961
  4f35-assembly2_B  TM=9.724E-01  e=4.888E-04  Vibrio cholerae
  6okz-assembly2_A  TM=9.763E-01  e=5.172E-04  Vibrio cholerae O1 biovar El Tor str. N16961
  6ol0-assembly2_B  TM=9.705E-01  e=4.619E-04  Vibrio cholerae O1 biovar El Tor str. N16961
  5uld-assembly2_D  TM=9.765E-01  e=7.680E-04  Vibrio cholerae O1 biovar El Tor str. N16961

pLDDT: mean 85.28, std 10.87, range [55.88, 95.19]

Radius of gyration: 18.16 Å; Cα contacts (8 Å, |Δi|>4): 46; chains: 1; bounding box: 32×22×64 Å

Secondary structure (DSSP, 8-state):
------------S--HHHHHHHHHHHHHHHHHHH--S-HHHHHHHHHHHHHHHHHHHTSS-HHHHHHHHHHHHHHTT--

Mean predicted aligned error: 8.59 Å

Solvent-accessible surface area (backbone atoms only — not comparable to full-atom values): 4798 Å² total; per-residue (Å²): 134,94,84,78,84,76,75,78,70,77,72,65,85,78,41,73,46,55,53,50,53,53,52,41,52,51,48,35,54,46,41,64,69,69,56,96,60,57,70,67,59,36,52,54,51,28,52,51,52,42,49,51,52,40,55,76,63,58,55,50,59,62,73,58,53,60,56,43,54,65,52,51,36,54,75,72,63,75,108

Sequence (79 aa):
MPNRLQPAKPEALFNRKHLIVLGDMLLFALMLTFLPFESNIVTGLSILVFIAILWLTEALHVSITALLVPILAVALGVF

Organism: NCBI:txid412755

Foldseek 3Di:
DDDDDDDPDPPPPPDVLVVLLVVLVVVLVCQCPVDPDDNLVSQLVSLVSSLVSCCVVVSDPNVVSVVVSVVSCVVSVND